Protein AF-A0AAW9TUS6-F1 (afdb_monomer_lite)

Sequence (100 aa):
MPNIPVQAAAKGLSERHTAVAEAMLTLEEQVTELEAMSRIMADLLEEVLSSNREKEGEYFRILVSRYDMENISFAWNNVTSRAVKLADRYYDACRGEIGQ

Organism: Rhizobium meliloti (NCBI:txid382)

Secondary structure (DSSP, 8-state):
---HHHHHHHTTS-HHHHHHHHHHHHHHHHHHHHHHHHHHHHHHHHHHHHTTEEEETTEEEE---HHHHHHHHHHHHHHHHHHHHHHHHHHHHHHT----

Radius of gyration: 20.46 Å; chains: 1; bounding box: 46×24×52 Å

Foldseek 3Di:
DPDVVLVVVLVPDDPVVVVVSVVVVVLVVLVVVLVVLVVVLVVLVCVQQVPAWDDDDPDTDGDGDPVSVVVSVVSVVVSVVSVVVSVVCVVCVVVVVNDD

pLDDT: mean 81.69, std 14.93, range [35.66, 96.25]

Structure (mmCIF, N/CA/C/O backbone):
data_AF-A0AAW9TUS6-F1
#
_entry.id   AF-A0AAW9TUS6-F1
#
loop_
_atom_site.group_PDB
_atom_site.id
_atom_site.type_symbol
_atom_site.label_atom_id
_atom_site.label_alt_id
_atom_site.label_comp_id
_atom_site.label_asym_id
_atom_site.label_entity_id
_atom_site.label_seq_id
_atom_site.pdbx_PDB_ins_code
_atom_site.Cartn_x
_atom_site.Cartn_y
_atom_site.Cartn_z
_atom_site.occupancy
_atom_site.B_iso_or_equiv
_atom_site.auth_seq_id
_atom_site.auth_comp_id
_atom_site.auth_asym_id
_atom_site.auth_atom_id
_atom_site.pdbx_PDB_model_num
ATOM 1 N N . MET A 1 1 ? 18.445 7.743 0.949 1.00 42.28 1 MET A N 1
ATOM 2 C CA . MET A 1 1 ? 19.573 8.137 0.074 1.00 42.28 1 MET A CA 1
ATOM 3 C C . MET A 1 1 ? 19.679 7.080 -1.013 1.00 42.28 1 MET A C 1
ATOM 5 O O . MET A 1 1 ? 19.742 5.917 -0.634 1.00 42.28 1 MET A O 1
ATOM 9 N N . PRO A 1 2 ? 19.633 7.432 -2.309 1.00 45.72 2 PRO A N 1
ATOM 10 C CA . PRO A 1 2 ? 19.765 6.446 -3.379 1.00 45.72 2 PRO A CA 1
ATOM 11 C C . PRO A 1 2 ? 21.140 5.772 -3.303 1.00 45.72 2 PRO A C 1
ATOM 13 O O . PRO A 1 2 ? 22.143 6.417 -2.988 1.00 45.72 2 PRO A O 1
ATOM 16 N N . ASN A 1 3 ? 21.176 4.461 -3.537 1.00 50.34 3 ASN A N 1
ATOM 17 C CA . ASN A 1 3 ? 22.371 3.645 -3.365 1.00 50.34 3 ASN A CA 1
ATOM 18 C C . ASN A 1 3 ? 23.399 3.988 -4.465 1.00 50.34 3 ASN A C 1
ATOM 20 O O . ASN A 1 3 ? 23.246 3.618 -5.630 1.00 50.34 3 ASN A O 1
ATOM 24 N N . ILE A 1 4 ? 24.451 4.719 -4.086 1.00 56.12 4 ILE A N 1
ATOM 25 C CA . ILE A 1 4 ? 25.528 5.250 -4.950 1.00 56.12 4 ILE A CA 1
ATOM 26 C C . ILE A 1 4 ? 26.142 4.210 -5.924 1.00 56.12 4 ILE A C 1
ATOM 28 O O . ILE A 1 4 ? 26.451 4.583 -7.060 1.00 56.12 4 ILE A O 1
ATOM 32 N N . PRO A 1 5 ? 26.285 2.911 -5.578 1.00 56.34 5 PRO A N 1
ATOM 33 C CA . PRO A 1 5 ? 26.818 1.905 -6.500 1.00 56.34 5 PRO A CA 1
ATOM 34 C C . PRO A 1 5 ? 25.938 1.670 -7.738 1.00 56.34 5 PRO A C 1
ATOM 36 O O . PRO A 1 5 ? 26.460 1.380 -8.813 1.00 56.34 5 PRO A O 1
ATOM 39 N N 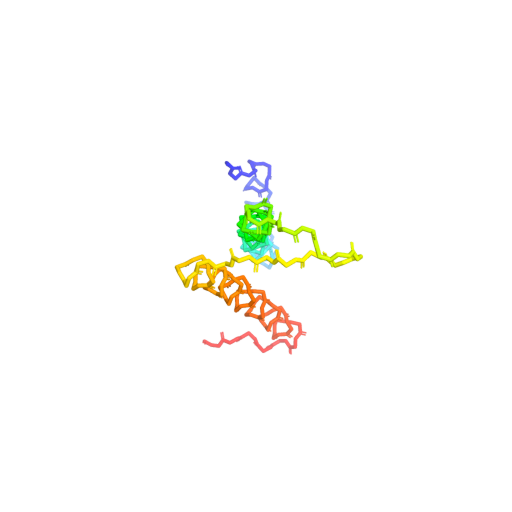. VAL A 1 6 ? 24.615 1.835 -7.618 1.00 55.19 6 VAL A N 1
ATOM 40 C CA . VAL A 1 6 ? 23.664 1.583 -8.716 1.00 55.19 6 VAL A CA 1
ATOM 41 C C . VAL A 1 6 ? 23.738 2.696 -9.764 1.00 55.19 6 VAL A C 1
ATOM 43 O O . VAL A 1 6 ? 23.736 2.433 -10.966 1.00 55.19 6 VAL A O 1
ATOM 46 N N . GLN A 1 7 ? 23.923 3.942 -9.319 1.00 53.44 7 GLN A N 1
ATOM 47 C CA . GLN A 1 7 ? 24.093 5.096 -10.207 1.00 53.44 7 GLN A CA 1
ATOM 48 C C . GLN A 1 7 ? 25.411 5.048 -10.996 1.00 53.44 7 GLN A C 1
ATOM 50 O O . GLN A 1 7 ? 25.465 5.499 -12.140 1.00 53.44 7 GLN A O 1
ATOM 55 N N . ALA A 1 8 ? 26.475 4.481 -10.415 1.00 52.53 8 ALA A N 1
ATOM 56 C CA . ALA A 1 8 ? 27.759 4.319 -11.095 1.00 52.53 8 ALA A CA 1
ATOM 57 C C . ALA A 1 8 ? 27.719 3.223 -12.178 1.00 52.53 8 ALA A C 1
ATOM 59 O O . ALA A 1 8 ? 28.337 3.384 -13.231 1.00 52.53 8 ALA A O 1
ATOM 60 N N . ALA A 1 9 ? 26.958 2.145 -11.960 1.00 54.69 9 ALA A N 1
ATOM 61 C CA . ALA A 1 9 ? 26.809 1.056 -12.926 1.00 54.69 9 ALA A CA 1
ATOM 62 C C . ALA A 1 9 ? 26.035 1.477 -14.192 1.00 54.69 9 ALA A C 1
ATOM 64 O O . ALA A 1 9 ? 26.378 1.050 -15.293 1.00 54.69 9 ALA A O 1
ATOM 65 N N . ALA A 1 10 ? 25.049 2.373 -14.068 1.00 54.97 10 ALA A N 1
ATOM 66 C CA . ALA A 1 10 ? 24.226 2.843 -15.189 1.00 54.97 10 ALA A CA 1
ATOM 67 C C . ALA A 1 10 ? 25.008 3.610 -16.282 1.00 54.97 10 ALA A C 1
ATOM 69 O O . ALA A 1 10 ? 24.589 3.623 -17.439 1.00 54.97 10 ALA A O 1
ATOM 70 N N . LYS A 1 11 ? 26.160 4.216 -15.944 1.00 54.41 11 LYS A N 1
ATOM 71 C CA . LYS A 1 11 ? 26.973 5.053 -16.855 1.00 54.41 11 LYS A CA 1
ATOM 72 C C . LYS A 1 11 ? 27.815 4.283 -17.885 1.00 54.41 11 LYS A C 1
ATOM 74 O O . LYS A 1 11 ? 28.329 4.909 -18.805 1.00 54.41 11 LYS A O 1
ATOM 79 N N . GLY A 1 12 ? 27.989 2.968 -17.730 1.00 53.91 12 GLY A N 1
ATOM 80 C CA . GLY A 1 12 ? 28.830 2.130 -18.607 1.00 53.91 12 GLY A CA 1
ATOM 81 C C . GLY A 1 12 ? 28.073 1.040 -19.372 1.00 53.91 12 GLY A C 1
ATOM 82 O O . GLY A 1 12 ? 28.691 0.153 -19.955 1.00 53.91 12 GLY A O 1
ATOM 83 N N . LEU A 1 13 ? 26.744 1.069 -19.328 1.00 55.16 13 LEU A N 1
ATOM 84 C CA . LEU A 1 13 ? 25.859 0.029 -19.838 1.00 55.16 13 LEU A CA 1
ATOM 85 C C . LEU A 1 13 ? 25.295 0.424 -21.215 1.00 55.16 13 LEU A C 1
ATOM 87 O O . LEU A 1 13 ? 25.092 1.602 -21.491 1.00 55.16 13 LEU A O 1
ATOM 91 N N . SER A 1 14 ? 25.049 -0.551 -22.104 1.00 65.19 14 SER A N 1
ATOM 92 C CA . SER A 1 14 ? 24.326 -0.282 -23.364 1.00 65.19 14 SER A CA 1
ATOM 93 C C . SER A 1 14 ? 22.966 0.356 -23.053 1.00 65.19 14 SER A C 1
ATOM 95 O O . SER A 1 14 ? 22.396 0.008 -22.022 1.00 65.19 14 SER A O 1
ATOM 97 N N . GLU A 1 15 ? 22.388 1.160 -23.948 1.00 70.88 15 GLU A N 1
ATOM 98 C CA . GLU A 1 15 ? 21.095 1.848 -23.734 1.00 70.88 15 GLU A CA 1
ATOM 99 C C . GLU A 1 15 ? 20.000 0.944 -23.131 1.00 70.88 15 GLU A C 1
ATOM 101 O O . GLU A 1 15 ? 19.306 1.331 -22.193 1.00 70.88 15 GLU A O 1
ATOM 106 N N . ARG A 1 16 ? 19.913 -0.317 -23.582 1.00 68.75 16 ARG A N 1
ATOM 107 C CA . ARG A 1 16 ? 18.991 -1.328 -23.034 1.00 68.75 16 ARG A CA 1
ATOM 108 C C . ARG A 1 16 ? 19.230 -1.632 -21.553 1.00 68.75 16 ARG A C 1
ATOM 110 O O . ARG A 1 16 ? 18.288 -1.807 -20.791 1.00 68.75 16 ARG A O 1
ATOM 117 N N . HIS A 1 17 ? 20.485 -1.749 -21.151 1.00 74.88 17 HIS A N 1
ATOM 118 C CA . HIS A 1 17 ? 20.868 -2.033 -19.775 1.00 74.88 17 HIS A CA 1
ATOM 119 C C . HIS A 1 17 ? 20.682 -0.806 -18.866 1.00 74.88 17 HIS A C 1
ATOM 121 O O . HIS A 1 17 ? 20.303 -0.980 -17.711 1.00 74.88 17 HIS A O 1
ATOM 127 N N . THR A 1 18 ? 20.872 0.413 -19.383 1.00 78.69 18 THR A N 1
ATOM 128 C CA . THR A 1 18 ? 20.531 1.655 -18.668 1.00 78.69 18 THR A CA 1
ATOM 129 C C . THR A 1 18 ? 19.022 1.759 -18.440 1.00 78.69 18 THR A C 1
ATOM 131 O O . THR A 1 18 ? 18.604 1.957 -17.304 1.00 78.69 18 THR A O 1
ATOM 134 N N . ALA A 1 19 ? 18.203 1.498 -19.464 1.00 78.25 19 ALA A N 1
ATOM 135 C CA . ALA A 1 19 ? 16.743 1.490 -19.338 1.00 78.25 19 ALA A CA 1
ATOM 136 C C . ALA A 1 19 ? 16.241 0.446 -18.322 1.00 78.25 19 ALA A C 1
ATOM 138 O O . ALA A 1 19 ? 15.341 0.716 -17.529 1.00 78.25 19 ALA A O 1
ATOM 139 N N . VAL A 1 20 ? 16.854 -0.744 -18.296 1.00 80.88 20 VAL A N 1
ATOM 140 C CA . VAL A 1 20 ? 16.548 -1.764 -17.279 1.00 80.88 20 VAL A CA 1
ATOM 141 C C . VAL A 1 20 ? 16.933 -1.280 -15.880 1.00 80.88 20 VAL A C 1
ATOM 143 O O . VAL A 1 20 ? 16.156 -1.464 -14.947 1.00 80.88 20 VAL A O 1
ATOM 146 N N . ALA A 1 21 ? 18.098 -0.650 -15.716 1.00 79.62 21 ALA A N 1
ATOM 147 C CA . ALA A 1 21 ? 18.528 -0.127 -14.422 1.00 79.62 21 ALA A CA 1
ATOM 148 C C . ALA A 1 21 ? 17.585 0.973 -13.895 1.00 79.62 21 ALA A C 1
ATOM 150 O O . ALA A 1 21 ? 17.218 0.952 -12.723 1.00 79.62 21 ALA A O 1
ATOM 151 N N . GLU A 1 22 ? 17.137 1.890 -14.755 1.00 83.69 22 GLU A N 1
ATOM 152 C CA . GLU A 1 22 ? 16.165 2.936 -14.405 1.00 83.69 22 GLU A CA 1
ATOM 153 C C . GLU A 1 22 ? 14.791 2.360 -14.036 1.00 83.69 22 GLU A C 1
ATOM 155 O O . GLU A 1 22 ? 14.173 2.787 -13.055 1.00 83.69 22 GLU A O 1
ATOM 160 N N . ALA A 1 23 ? 14.331 1.341 -14.768 1.00 84.88 23 ALA A N 1
ATOM 161 C CA . ALA A 1 23 ? 13.094 0.637 -14.446 1.00 84.88 23 ALA A CA 1
ATOM 162 C C . ALA A 1 23 ? 13.183 -0.086 -13.091 1.00 84.88 23 ALA A C 1
ATOM 164 O O . ALA A 1 23 ? 12.235 -0.040 -12.308 1.00 84.88 23 ALA A O 1
ATOM 165 N N . MET A 1 24 ? 14.326 -0.710 -12.782 1.00 86.25 24 MET A N 1
ATOM 166 C CA . MET A 1 24 ? 14.558 -1.354 -11.484 1.00 86.25 24 MET A CA 1
ATOM 167 C C . MET A 1 24 ? 14.586 -0.345 -10.333 1.00 86.25 24 MET A C 1
ATOM 169 O O . MET A 1 24 ? 13.983 -0.610 -9.299 1.00 86.25 24 MET A O 1
ATOM 173 N N . LEU A 1 25 ? 15.220 0.819 -10.513 1.00 88.12 25 LEU A N 1
ATOM 174 C CA . LEU A 1 25 ? 15.214 1.895 -9.513 1.00 88.12 25 LEU A CA 1
ATOM 175 C C . LEU A 1 25 ? 13.798 2.429 -9.257 1.00 88.12 25 LEU A C 1
ATOM 177 O O . LEU A 1 25 ? 13.406 2.637 -8.113 1.00 88.12 25 LEU A O 1
ATOM 181 N N . THR A 1 26 ? 13.012 2.602 -10.321 1.00 89.75 26 THR A N 1
ATOM 182 C CA . THR A 1 26 ? 11.610 3.030 -10.211 1.00 89.75 26 THR A CA 1
ATOM 183 C C . THR A 1 26 ? 10.770 1.996 -9.459 1.00 89.75 26 THR A C 1
ATOM 185 O O . THR A 1 26 ? 9.946 2.347 -8.614 1.00 89.75 26 THR A O 1
ATOM 188 N N . LEU A 1 27 ? 10.981 0.710 -9.749 1.00 90.44 27 LEU A N 1
ATOM 189 C CA . LEU A 1 27 ? 10.303 -0.381 -9.056 1.00 90.44 27 LEU A CA 1
ATOM 190 C C . LEU A 1 27 ? 10.704 -0.442 -7.574 1.00 90.44 27 LEU A C 1
ATOM 192 O O . LEU A 1 27 ? 9.837 -0.616 -6.722 1.00 90.44 27 LEU A O 1
ATOM 196 N N . GLU A 1 28 ? 11.989 -0.267 -7.260 1.00 91.06 28 GLU A N 1
ATOM 197 C CA . GLU A 1 28 ? 12.497 -0.212 -5.884 1.00 91.06 28 GLU A CA 1
ATOM 198 C C . GLU A 1 28 ? 11.823 0.908 -5.083 1.00 91.06 28 GLU A C 1
ATOM 200 O O . GLU A 1 28 ? 11.360 0.672 -3.966 1.00 91.06 28 GLU A O 1
ATOM 205 N N . GLU A 1 29 ? 11.706 2.106 -5.661 1.00 91.62 29 GLU A N 1
ATOM 206 C CA . GLU A 1 29 ? 11.021 3.237 -5.030 1.00 91.62 29 GLU A CA 1
ATOM 207 C C . GLU A 1 29 ? 9.545 2.918 -4.748 1.00 91.62 29 GLU A C 1
ATOM 209 O O . GLU A 1 29 ? 9.078 3.096 -3.622 1.00 91.62 29 GLU A O 1
ATOM 214 N N . GLN A 1 30 ? 8.829 2.367 -5.733 1.00 92.50 30 GLN A N 1
ATOM 215 C CA . GLN A 1 30 ? 7.414 2.005 -5.596 1.00 92.50 30 GLN A CA 1
ATOM 216 C C . GLN A 1 30 ? 7.182 0.911 -4.546 1.00 92.50 30 GLN A C 1
ATOM 218 O O . GLN A 1 30 ? 6.228 0.993 -3.769 1.00 92.50 30 GLN A O 1
ATOM 223 N N . VAL A 1 31 ? 8.048 -0.104 -4.501 1.00 92.19 31 VAL A N 1
ATOM 224 C CA . VAL A 1 31 ? 7.976 -1.175 -3.497 1.00 92.19 31 VAL A CA 1
ATOM 225 C C . VAL A 1 31 ? 8.273 -0.625 -2.105 1.00 92.19 31 VAL A C 1
ATOM 227 O O . VAL A 1 31 ? 7.534 -0.924 -1.169 1.00 92.19 31 VAL A O 1
ATOM 230 N N . THR A 1 32 ? 9.303 0.211 -1.969 1.00 93.56 32 THR A N 1
ATOM 231 C CA . THR A 1 32 ? 9.678 0.824 -0.686 1.00 93.56 32 THR A CA 1
ATOM 232 C C . THR A 1 32 ? 8.563 1.726 -0.154 1.00 93.56 32 THR A C 1
ATOM 234 O O . THR A 1 32 ? 8.237 1.681 1.033 1.00 93.56 32 THR A O 1
ATOM 237 N N . GLU A 1 33 ? 7.936 2.526 -1.022 1.00 93.38 33 GLU A N 1
ATOM 238 C CA . GLU A 1 33 ? 6.793 3.360 -0.646 1.00 93.38 33 GLU A CA 1
ATOM 239 C C . GLU A 1 33 ? 5.609 2.497 -0.186 1.00 93.38 33 GLU A C 1
ATOM 241 O O . GLU A 1 33 ? 5.040 2.742 0.880 1.00 93.38 33 GLU A O 1
ATOM 246 N N . LEU A 1 34 ? 5.257 1.458 -0.950 1.00 95.50 34 LEU A N 1
ATOM 247 C CA . LEU A 1 34 ? 4.151 0.564 -0.609 1.00 95.50 34 LEU A CA 1
ATOM 248 C C . LEU A 1 34 ? 4.399 -0.188 0.706 1.00 95.50 34 LEU A C 1
ATOM 250 O O . LEU A 1 34 ? 3.473 -0.355 1.503 1.00 95.50 34 LEU A O 1
ATOM 254 N N . GLU A 1 35 ? 5.637 -0.609 0.960 1.00 94.62 35 GLU A N 1
ATOM 255 C CA . GLU A 1 35 ? 6.038 -1.221 2.225 1.00 94.62 35 GLU A CA 1
ATOM 256 C C . GLU A 1 35 ? 5.839 -0.248 3.392 1.00 94.62 35 GLU A C 1
ATOM 258 O O . GLU A 1 35 ? 5.194 -0.597 4.384 1.00 94.62 35 GLU A O 1
ATOM 263 N N . ALA A 1 36 ? 6.345 0.983 3.269 1.00 94.00 36 ALA A N 1
ATOM 264 C CA . ALA A 1 36 ? 6.214 2.001 4.307 1.00 94.00 36 ALA A CA 1
ATOM 265 C C . ALA A 1 36 ? 4.741 2.290 4.630 1.00 94.00 36 ALA A C 1
ATOM 267 O O . ALA A 1 36 ? 4.354 2.340 5.798 1.00 94.00 36 ALA A O 1
ATOM 268 N N . MET A 1 37 ? 3.897 2.410 3.606 1.00 94.81 37 MET A N 1
ATOM 269 C CA . MET A 1 37 ? 2.462 2.597 3.803 1.00 94.81 37 MET A CA 1
ATOM 270 C C . MET A 1 37 ? 1.784 1.395 4.454 1.00 94.81 37 MET A C 1
ATOM 272 O O . MET A 1 37 ? 0.916 1.576 5.303 1.00 94.81 37 MET A O 1
ATOM 276 N N . SER A 1 38 ? 2.163 0.179 4.060 1.00 95.12 38 SER A N 1
ATOM 277 C CA . SER A 1 38 ? 1.602 -1.047 4.633 1.00 95.12 38 SER A CA 1
ATOM 278 C C . SER A 1 38 ? 1.931 -1.150 6.122 1.00 95.12 38 SER A C 1
ATOM 280 O O . SER A 1 38 ? 1.071 -1.536 6.909 1.00 95.12 38 SER A O 1
ATOM 282 N N . ARG A 1 39 ? 3.139 -0.733 6.526 1.00 95.75 39 ARG A N 1
ATOM 283 C CA . ARG A 1 39 ? 3.528 -0.631 7.940 1.00 95.75 39 ARG A CA 1
ATOM 284 C C . ARG A 1 39 ? 2.686 0.401 8.687 1.00 95.75 39 ARG A C 1
ATOM 286 O O . ARG A 1 39 ? 2.085 0.051 9.691 1.00 95.75 39 ARG A O 1
ATOM 293 N N . ILE A 1 40 ? 2.549 1.618 8.152 1.00 93.38 40 ILE A N 1
ATOM 294 C CA . ILE A 1 40 ? 1.704 2.664 8.760 1.00 93.38 40 ILE A CA 1
ATOM 295 C C . ILE A 1 40 ? 0.257 2.179 8.918 1.00 93.38 40 ILE A C 1
ATOM 297 O O . ILE A 1 40 ? -0.375 2.407 9.944 1.00 93.38 40 ILE A O 1
ATOM 301 N N . MET A 1 41 ? -0.281 1.497 7.908 1.00 94.81 41 MET A N 1
ATOM 302 C CA . MET A 1 41 ? -1.637 0.960 7.948 1.00 94.81 41 MET A CA 1
ATOM 303 C C . MET A 1 41 ? -1.790 -0.147 9.003 1.00 94.81 41 MET A C 1
ATOM 305 O O . MET A 1 41 ? -2.820 -0.208 9.673 1.00 94.81 41 MET A O 1
ATOM 309 N N . ALA A 1 42 ? -0.775 -1.000 9.170 1.00 93.88 42 ALA A N 1
ATOM 310 C CA . ALA A 1 42 ? -0.739 -2.005 10.227 1.00 93.88 42 ALA A CA 1
ATOM 311 C C . ALA A 1 42 ? -0.655 -1.363 11.620 1.00 93.88 42 ALA A C 1
ATOM 313 O O . ALA A 1 42 ? -1.391 -1.778 12.510 1.00 93.88 42 ALA A O 1
ATOM 314 N N . ASP A 1 43 ? 0.164 -0.323 11.786 1.00 92.56 43 ASP A N 1
ATOM 315 C CA . ASP A 1 43 ? 0.292 0.416 13.046 1.00 92.56 43 ASP A CA 1
ATOM 316 C C . ASP A 1 43 ? -1.033 1.094 13.428 1.00 92.56 43 ASP A C 1
ATOM 318 O O . ASP A 1 43 ? -1.487 0.961 14.563 1.00 92.56 43 ASP A O 1
ATOM 322 N N . LEU A 1 44 ? -1.707 1.742 12.468 1.00 91.31 44 LEU A N 1
ATOM 323 C CA . LEU A 1 44 ? -3.036 2.336 12.671 1.00 91.31 44 LEU A CA 1
ATOM 324 C C . LEU A 1 44 ? -4.078 1.285 13.065 1.00 91.31 44 LEU A C 1
ATOM 326 O O . LEU A 1 44 ? -4.910 1.524 13.939 1.00 91.31 44 LEU A O 1
ATOM 330 N N . LEU A 1 45 ? -4.049 0.116 12.421 1.00 91.44 45 LEU A N 1
ATOM 331 C CA . LEU A 1 45 ? -4.954 -0.974 12.761 1.00 91.44 45 LEU A CA 1
ATOM 332 C C . LEU A 1 45 ? -4.679 -1.501 14.174 1.00 91.44 45 LEU A C 1
ATOM 334 O O . LEU A 1 45 ? -5.619 -1.693 14.939 1.00 91.44 45 LEU A O 1
ATOM 338 N N . GLU A 1 46 ? -3.415 -1.711 14.538 1.00 91.12 46 GLU A N 1
ATOM 339 C CA . GLU A 1 46 ? -3.040 -2.182 15.871 1.00 91.12 46 GLU A CA 1
ATOM 340 C C . GLU A 1 46 ? -3.439 -1.173 16.954 1.00 91.12 46 GLU A C 1
ATOM 342 O O . GLU A 1 46 ? -3.997 -1.571 17.978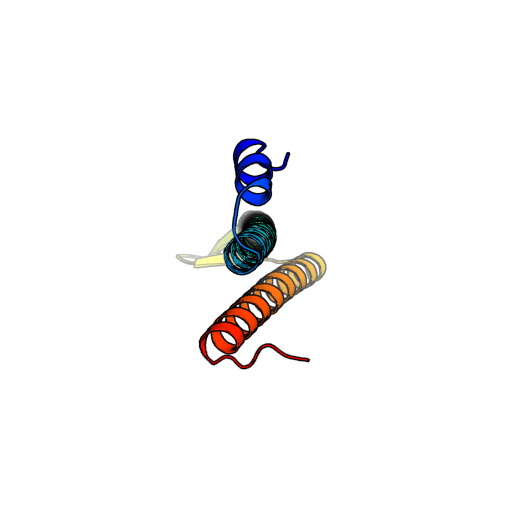 1.00 91.12 46 GLU A O 1
ATOM 347 N N . GLU A 1 47 ? -3.228 0.124 16.712 1.00 88.50 47 GLU A N 1
ATOM 348 C CA . GLU A 1 47 ? -3.633 1.203 17.614 1.00 88.50 47 GLU A CA 1
ATOM 349 C C . GLU A 1 47 ? -5.143 1.171 17.870 1.00 88.50 47 GLU A C 1
ATOM 351 O O . GLU A 1 47 ? -5.572 1.115 19.027 1.00 88.50 47 GLU A O 1
ATOM 356 N N . VAL A 1 48 ? -5.948 1.125 16.806 1.00 88.00 48 VAL A N 1
ATOM 357 C CA . VAL A 1 48 ? -7.416 1.107 16.900 1.00 88.00 48 VAL A CA 1
ATOM 358 C C . VAL A 1 48 ? -7.936 -0.171 17.530 1.00 88.00 48 VAL A C 1
ATOM 360 O O . VAL A 1 48 ? -8.890 -0.136 18.301 1.00 88.00 48 VAL A O 1
ATOM 363 N N . LEU A 1 49 ? -7.329 -1.315 17.220 1.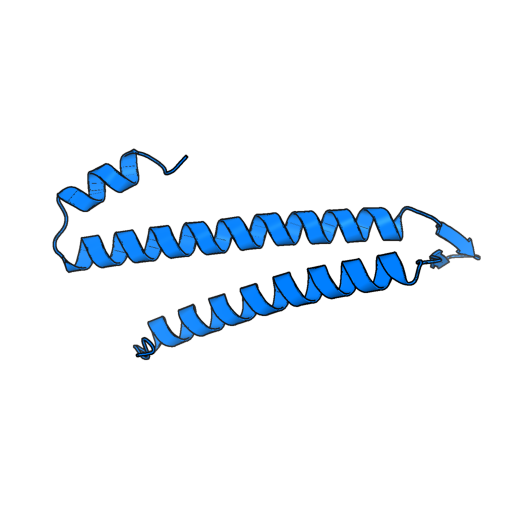00 86.06 49 LEU A N 1
ATOM 364 C CA . LEU A 1 49 ? -7.752 -2.558 17.839 1.00 86.06 49 LEU A CA 1
ATOM 365 C C . LEU A 1 49 ? -7.393 -2.555 19.321 1.00 86.06 49 LEU A C 1
ATOM 367 O O . LEU A 1 49 ? -8.176 -3.055 20.117 1.00 86.06 49 LEU A O 1
ATOM 371 N N . SER A 1 50 ? -6.223 -2.049 19.712 1.00 84.25 50 SER A N 1
ATOM 372 C CA . SER A 1 50 ? -5.724 -2.078 21.096 1.00 84.25 50 SER A CA 1
ATOM 373 C C . SER A 1 50 ? -6.366 -1.048 22.025 1.00 84.25 50 SER A C 1
ATOM 375 O O . SER A 1 50 ? -6.421 -1.272 23.237 1.00 84.25 50 SER A O 1
ATOM 377 N N . SER A 1 51 ? -6.900 0.042 21.484 1.00 72.31 51 SER A N 1
ATOM 378 C CA . SER A 1 51 ? -7.644 1.043 22.243 1.00 72.31 51 SER A CA 1
ATOM 379 C C . SER A 1 51 ? -9.127 0.647 22.331 1.00 72.31 51 SER A C 1
ATOM 381 O O . SER A 1 51 ? -9.805 0.473 21.331 1.00 72.31 51 SER A O 1
ATOM 383 N N . ASN A 1 52 ? -9.653 0.478 23.549 1.00 68.00 52 ASN A N 1
ATOM 384 C CA . ASN A 1 52 ? -11.056 0.109 23.838 1.00 68.00 52 ASN A CA 1
ATOM 385 C C . ASN A 1 52 ? -11.461 -1.352 23.562 1.00 68.00 52 ASN A C 1
ATOM 387 O O . ASN A 1 52 ? -12.524 -1.616 22.992 1.00 68.00 52 ASN A O 1
ATOM 391 N N . ARG A 1 53 ? -10.653 -2.314 24.029 1.00 77.38 53 ARG A N 1
ATOM 392 C CA . ARG A 1 53 ? -11.072 -3.722 24.125 1.00 77.38 53 ARG A CA 1
ATOM 393 C C . ARG A 1 53 ? -11.804 -3.973 25.443 1.00 77.38 53 ARG A C 1
ATOM 395 O O . ARG A 1 53 ? -11.182 -3.955 26.504 1.00 77.38 53 ARG A O 1
ATOM 402 N N . GLU A 1 54 ? -13.089 -4.295 25.375 1.00 78.12 54 GLU A N 1
ATOM 403 C CA . GLU A 1 54 ? -13.801 -4.925 26.490 1.00 78.12 54 GLU A CA 1
ATOM 404 C C . GLU A 1 54 ? -13.912 -6.428 26.233 1.00 78.12 54 GLU A C 1
ATOM 406 O O . GLU A 1 54 ? -14.278 -6.871 25.140 1.00 78.12 54 GLU A O 1
ATOM 411 N N . LYS A 1 55 ? -13.549 -7.235 27.234 1.00 79.25 55 LYS A N 1
ATOM 412 C CA . LYS A 1 55 ? -13.672 -8.691 27.147 1.00 79.25 55 LYS A CA 1
ATOM 413 C C . LYS A 1 55 ? -15.099 -9.096 27.507 1.00 79.25 55 LYS A C 1
ATOM 415 O O . LYS A 1 55 ? -15.522 -8.915 28.646 1.00 79.25 55 LYS A O 1
ATOM 420 N N . GLU A 1 56 ? -15.804 -9.697 26.557 1.00 79.25 56 GLU A N 1
ATOM 421 C CA . GLU A 1 56 ? -17.161 -10.216 26.718 1.00 79.25 56 GLU A CA 1
ATO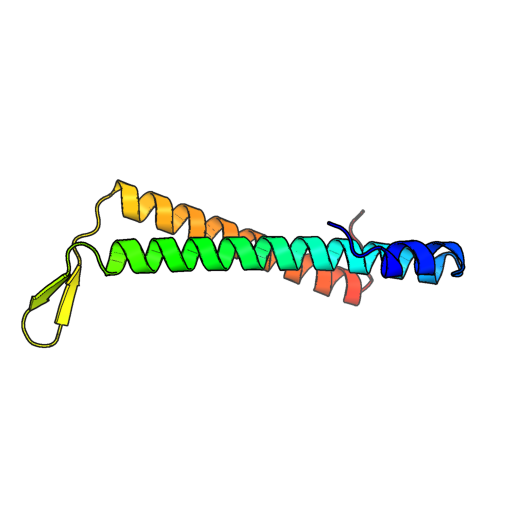M 422 C C . GLU A 1 56 ? -17.123 -11.740 26.507 1.00 79.25 56 GLU A C 1
ATOM 424 O O . GLU A 1 56 ? -17.182 -12.253 25.388 1.00 79.25 56 GLU A O 1
ATOM 429 N N . GLY A 1 57 ? -16.924 -12.487 27.600 1.00 82.25 57 GLY A N 1
ATOM 430 C CA . GLY A 1 57 ? -16.709 -13.937 27.544 1.00 82.25 57 GLY A CA 1
ATOM 431 C C . GLY A 1 57 ? -15.378 -14.305 26.875 1.00 82.25 57 GLY A C 1
ATOM 432 O O . GLY A 1 57 ? -14.311 -13.919 27.359 1.00 82.25 57 GLY A O 1
ATOM 433 N N . GLU A 1 58 ? -15.434 -15.070 25.782 1.00 84.25 58 GLU A N 1
ATOM 434 C CA . GLU A 1 58 ? -14.264 -15.434 24.961 1.00 84.25 58 GLU A CA 1
ATOM 435 C C . GLU A 1 58 ? -13.975 -14.437 23.827 1.00 84.25 58 GLU A C 1
ATOM 437 O O . GLU A 1 58 ? -12.978 -14.577 23.120 1.00 84.25 58 GLU A O 1
ATOM 442 N N . TYR A 1 59 ? -14.812 -13.410 23.667 1.00 79.44 59 TYR A N 1
ATOM 443 C CA . TYR A 1 59 ? -14.698 -12.434 22.590 1.00 79.44 59 TYR A CA 1
ATOM 444 C C . TYR A 1 59 ? -14.195 -11.084 23.105 1.00 79.44 59 TYR A C 1
ATOM 446 O O . TYR A 1 59 ? -14.389 -10.718 24.267 1.00 79.44 59 TYR A O 1
ATOM 454 N N . PHE A 1 60 ? -13.562 -10.324 22.213 1.00 80.50 60 PHE A N 1
ATOM 455 C CA . PHE A 1 60 ? -13.291 -8.908 22.430 1.00 80.50 60 PHE A CA 1
ATOM 456 C C . PHE A 1 60 ? -14.312 -8.087 21.658 1.00 80.50 60 PHE A C 1
ATOM 458 O O . PHE A 1 60 ? -14.441 -8.229 20.441 1.00 80.50 60 PHE A O 1
ATOM 465 N N . ARG A 1 61 ? -15.009 -7.202 22.365 1.00 81.56 61 ARG A N 1
ATOM 466 C CA . ARG A 1 61 ? -15.791 -6.142 21.748 1.00 81.56 61 ARG A CA 1
ATOM 467 C C . ARG A 1 61 ? -14.903 -4.910 21.654 1.00 81.56 61 ARG A C 1
ATOM 469 O O . ARG A 1 61 ? -14.364 -4.457 22.662 1.00 81.56 61 ARG A O 1
ATOM 476 N N . ILE A 1 62 ? -14.730 -4.404 20.438 1.00 83.81 62 ILE A N 1
ATOM 477 C CA . ILE A 1 62 ? -13.893 -3.236 20.158 1.00 83.81 62 ILE A CA 1
ATOM 478 C C . ILE A 1 62 ? -14.814 -2.097 19.746 1.00 83.81 62 ILE A C 1
ATOM 480 O O . ILE A 1 62 ? -15.560 -2.215 18.771 1.00 83.81 62 ILE A O 1
ATOM 484 N N . LEU A 1 63 ? -14.789 -1.010 20.514 1.00 85.31 63 LEU A N 1
ATOM 485 C CA . LEU A 1 63 ? -15.510 0.206 20.166 1.00 85.31 63 LEU A CA 1
ATOM 486 C C . LEU A 1 63 ? -14.581 1.118 19.363 1.00 85.31 63 LEU A C 1
ATOM 488 O O . LEU A 1 63 ? -13.676 1.736 19.918 1.00 85.31 63 LEU A O 1
ATOM 492 N N . VAL A 1 64 ? -14.830 1.211 18.060 1.00 87.81 64 VAL A N 1
ATOM 493 C CA . VAL A 1 64 ? -14.052 2.062 17.153 1.00 87.81 64 VAL A CA 1
ATOM 494 C C . VAL A 1 64 ? -14.822 3.347 16.881 1.00 87.81 64 VAL A C 1
ATOM 496 O O 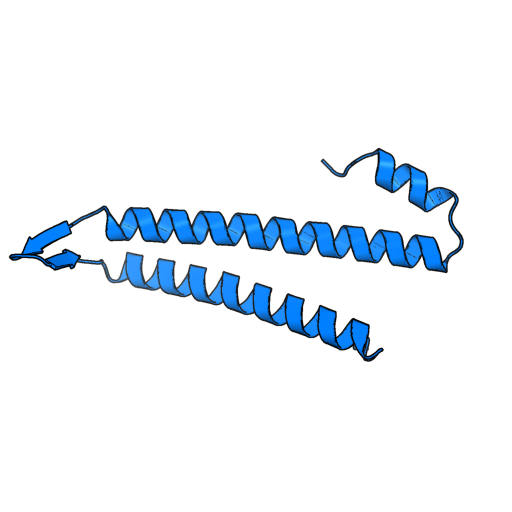. VAL A 1 64 ? -16.016 3.309 16.567 1.00 87.81 64 VAL A O 1
ATOM 499 N N . SER A 1 65 ? -14.158 4.499 17.000 1.00 89.75 65 SER A N 1
ATOM 500 C CA . SER A 1 65 ? -14.785 5.768 16.646 1.00 89.75 65 SER A CA 1
ATOM 501 C C . SER A 1 65 ? -15.013 5.851 15.133 1.00 89.75 65 SER A C 1
ATOM 503 O O . SER A 1 65 ? -14.307 5.235 14.333 1.00 89.75 65 SER A O 1
ATOM 505 N N . ARG A 1 66 ? -15.998 6.647 14.706 1.00 92.31 66 ARG A N 1
ATOM 506 C CA . ARG A 1 66 ? -16.228 6.877 13.272 1.00 92.31 66 ARG A CA 1
ATOM 507 C C . ARG A 1 66 ? -14.977 7.425 12.575 1.00 92.31 66 ARG A C 1
ATOM 509 O O . ARG A 1 66 ? -14.676 7.001 11.466 1.00 92.31 66 ARG A O 1
ATOM 516 N N . TYR A 1 67 ? -14.268 8.337 13.236 1.00 91.44 67 TYR A N 1
ATOM 517 C CA . TYR A 1 67 ? -13.045 8.948 12.722 1.00 91.44 67 TYR A CA 1
ATOM 518 C C . TYR A 1 67 ? -11.945 7.902 12.489 1.00 91.44 67 TYR A C 1
ATOM 520 O O . TYR A 1 67 ? -11.346 7.861 11.416 1.00 91.44 67 TYR A O 1
ATOM 528 N N . ASP A 1 68 ? -11.745 6.998 13.447 1.00 90.88 68 ASP A N 1
ATOM 529 C CA . ASP A 1 68 ? -10.738 5.938 13.342 1.00 90.88 68 ASP A CA 1
ATOM 530 C C . ASP A 1 68 ? -11.084 4.927 12.242 1.00 90.88 68 ASP A C 1
ATOM 532 O O . ASP A 1 68 ? -10.215 4.532 11.463 1.00 90.88 68 ASP A O 1
ATOM 536 N N . MET A 1 69 ? -12.367 4.562 12.108 1.00 91.75 69 MET A N 1
ATOM 537 C CA . MET A 1 69 ? -12.820 3.720 10.995 1.00 91.75 69 MET A CA 1
ATOM 538 C C . MET A 1 69 ? -12.587 4.381 9.632 1.00 91.75 69 MET A C 1
ATOM 540 O O . MET A 1 69 ? -12.150 3.711 8.695 1.00 91.75 69 MET A O 1
ATOM 544 N N . GLU A 1 70 ? -12.892 5.674 9.498 1.00 94.00 70 GLU A N 1
ATOM 545 C CA . GLU A 1 70 ? -12.679 6.421 8.253 1.00 94.00 70 GLU A CA 1
ATOM 546 C C . GLU A 1 70 ? -11.184 6.478 7.897 1.00 94.00 70 GLU A C 1
ATOM 548 O O . GLU A 1 70 ? -10.824 6.224 6.745 1.00 94.00 70 GLU A O 1
ATOM 553 N N . ASN A 1 71 ? -10.308 6.700 8.881 1.00 92.00 71 ASN A N 1
ATOM 554 C CA . ASN A 1 71 ? -8.858 6.722 8.683 1.00 92.00 71 ASN A CA 1
ATOM 555 C C . ASN A 1 71 ? -8.284 5.361 8.276 1.00 92.00 71 ASN A C 1
ATOM 557 O O . ASN A 1 71 ? -7.518 5.290 7.313 1.00 92.00 71 ASN A O 1
ATOM 561 N N . ILE A 1 72 ? -8.670 4.274 8.955 1.00 92.94 72 ILE A N 1
ATOM 562 C CA . ILE A 1 72 ? -8.223 2.921 8.583 1.00 92.94 72 ILE A CA 1
ATOM 563 C C . ILE A 1 72 ? -8.725 2.560 7.190 1.00 92.94 72 ILE A C 1
ATOM 565 O O . ILE A 1 72 ? -7.958 2.051 6.375 1.00 92.94 72 ILE A O 1
ATOM 569 N N . SER A 1 73 ? -9.994 2.847 6.894 1.00 94.06 73 SER A N 1
ATOM 570 C CA . SER A 1 73 ? -10.568 2.593 5.574 1.00 94.06 73 SER A CA 1
ATOM 571 C C . SER A 1 73 ? -9.816 3.361 4.486 1.00 94.06 73 SER A C 1
ATOM 573 O O . SER A 1 73 ? -9.473 2.798 3.445 1.00 94.06 73 SER A O 1
ATOM 575 N N . PHE A 1 74 ? -9.487 4.631 4.730 1.00 93.44 74 PHE A N 1
ATOM 576 C CA . PHE A 1 74 ? -8.679 5.423 3.809 1.00 93.44 74 PHE A CA 1
ATOM 577 C C . PHE A 1 74 ? -7.284 4.817 3.601 1.00 93.44 74 PHE A C 1
ATOM 579 O O . PHE A 1 74 ? -6.876 4.618 2.454 1.00 93.44 74 PHE A O 1
ATOM 586 N N . ALA A 1 75 ? -6.573 4.486 4.682 1.00 93.88 75 ALA A N 1
ATOM 587 C CA . ALA A 1 75 ? -5.237 3.898 4.615 1.00 93.88 75 ALA A CA 1
ATOM 588 C C . ALA A 1 75 ? -5.246 2.560 3.854 1.00 93.88 75 ALA A C 1
ATOM 590 O O . ALA A 1 75 ? -4.453 2.373 2.928 1.00 93.88 75 ALA A O 1
ATOM 591 N N . TRP A 1 76 ? -6.200 1.678 4.172 1.00 94.69 76 TRP A N 1
ATOM 592 C CA . TRP A 1 76 ? -6.412 0.398 3.491 1.00 94.69 76 TRP A CA 1
ATOM 593 C C . TRP A 1 76 ? -6.642 0.575 1.991 1.00 94.69 76 TRP A C 1
ATOM 595 O O . TRP A 1 76 ? -5.975 -0.060 1.170 1.00 94.69 76 TRP A O 1
ATOM 605 N N . ASN A 1 77 ? -7.563 1.466 1.614 1.00 95.81 77 ASN A N 1
ATOM 606 C CA . ASN A 1 77 ? -7.885 1.714 0.212 1.00 95.81 77 ASN A CA 1
ATOM 607 C C . ASN A 1 77 ? -6.687 2.291 -0.552 1.00 95.81 77 ASN A C 1
ATOM 609 O O . ASN A 1 77 ? -6.475 1.946 -1.716 1.00 95.81 77 ASN A O 1
ATOM 613 N N . ASN A 1 78 ? -5.880 3.137 0.092 1.00 94.00 78 ASN A N 1
ATOM 614 C CA . ASN A 1 78 ? -4.703 3.732 -0.530 1.00 94.00 78 ASN A CA 1
ATOM 615 C C . ASN A 1 78 ? -3.610 2.685 -0.804 1.00 94.00 78 ASN A C 1
ATOM 617 O O . ASN A 1 78 ? -3.146 2.574 -1.942 1.00 94.00 78 ASN A O 1
ATOM 621 N N . VAL A 1 79 ? -3.268 1.868 0.202 1.00 95.50 79 VAL A N 1
ATOM 622 C CA . VAL A 1 79 ? -2.318 0.747 0.068 1.00 95.50 79 VAL A CA 1
ATOM 623 C C . VAL A 1 79 ? -2.790 -0.221 -1.014 1.00 95.50 79 VAL A C 1
ATOM 625 O O . VAL A 1 79 ? -2.044 -0.523 -1.945 1.00 95.50 79 VAL A O 1
ATOM 628 N N . THR A 1 80 ? -4.055 -0.641 -0.949 1.00 96.25 80 THR A N 1
ATOM 629 C CA . THR A 1 80 ? -4.637 -1.591 -1.905 1.00 96.25 80 THR A CA 1
ATOM 630 C C . THR A 1 80 ? -4.601 -1.042 -3.329 1.00 96.25 80 THR A C 1
ATOM 632 O O . THR A 1 80 ? -4.150 -1.726 -4.243 1.00 96.25 80 THR A O 1
ATOM 635 N N . SER A 1 81 ? -5.019 0.212 -3.538 1.00 94.25 81 SER A N 1
ATOM 636 C CA . SER A 1 81 ? -5.014 0.827 -4.870 1.00 94.25 81 SER A CA 1
ATOM 637 C C . SER A 1 81 ? -3.606 0.914 -5.463 1.00 94.25 81 SER A C 1
ATOM 639 O O . SER A 1 81 ? -3.428 0.662 -6.656 1.00 94.25 81 SER A O 1
ATOM 641 N N . ARG A 1 82 ? -2.598 1.252 -4.650 1.00 93.88 82 ARG A N 1
ATOM 642 C CA . ARG A 1 82 ? -1.200 1.327 -5.099 1.00 93.88 82 ARG A CA 1
ATOM 643 C C . ARG A 1 82 ? -0.622 -0.055 -5.400 1.00 93.88 82 ARG A C 1
ATOM 645 O O . ARG A 1 82 ? 0.014 -0.207 -6.439 1.00 93.88 82 ARG A O 1
ATOM 652 N N . ALA A 1 83 ? -0.908 -1.055 -4.566 1.00 95.25 83 ALA A N 1
ATOM 653 C CA . ALA A 1 83 ? -0.505 -2.440 -4.803 1.00 95.25 83 ALA A CA 1
ATOM 654 C C . ALA A 1 83 ? -1.089 -2.996 -6.111 1.00 95.25 83 ALA A C 1
ATOM 656 O O . ALA A 1 83 ? -0.355 -3.558 -6.920 1.00 95.25 83 ALA A O 1
ATOM 657 N N . VAL A 1 84 ? -2.389 -2.780 -6.350 1.00 95.44 84 VAL A N 1
ATOM 658 C CA . VAL A 1 84 ? -3.065 -3.210 -7.585 1.00 95.44 84 VAL A CA 1
ATOM 659 C C . VAL A 1 84 ? -2.444 -2.537 -8.807 1.00 95.44 84 VAL A C 1
ATOM 661 O O . VAL A 1 84 ? -2.034 -3.225 -9.732 1.00 95.44 84 VAL A O 1
ATOM 664 N N . LYS A 1 85 ? -2.265 -1.209 -8.785 1.00 93.00 85 LYS A N 1
ATOM 665 C CA . LYS A 1 85 ? -1.637 -0.480 -9.902 1.00 93.00 85 LYS A CA 1
ATOM 666 C C . LYS A 1 85 ? -0.214 -0.950 -10.194 1.00 93.00 85 LYS A C 1
ATOM 668 O O . LYS A 1 85 ? 0.193 -0.965 -11.353 1.00 93.00 85 LYS A O 1
ATOM 673 N N . LEU A 1 86 ? 0.557 -1.285 -9.158 1.00 93.44 86 LEU A N 1
ATOM 674 C CA . LEU A 1 86 ? 1.907 -1.813 -9.325 1.00 93.44 86 LEU A CA 1
ATOM 675 C C . LEU A 1 86 ? 1.881 -3.197 -9.984 1.00 93.44 86 LEU A C 1
ATOM 677 O O . LEU A 1 86 ? 2.645 -3.443 -10.915 1.00 93.44 86 LEU A O 1
ATOM 681 N N . ALA A 1 87 ? 0.978 -4.073 -9.537 1.00 91.50 87 ALA A N 1
ATOM 682 C CA . ALA A 1 87 ? 0.785 -5.390 -10.129 1.00 91.50 87 ALA A CA 1
ATOM 683 C C . ALA A 1 87 ? 0.339 -5.294 -11.596 1.00 91.50 87 ALA A C 1
ATOM 685 O O . ALA A 1 87 ? 0.921 -5.964 -12.446 1.00 91.50 87 ALA A O 1
ATOM 686 N N . ASP A 1 88 ? -0.625 -4.425 -11.907 1.00 90.50 88 ASP A N 1
ATOM 687 C CA . ASP A 1 88 ? -1.107 -4.204 -13.274 1.00 90.50 88 ASP A CA 1
ATOM 688 C C . ASP A 1 88 ? 0.039 -3.762 -14.190 1.00 90.50 88 ASP A C 1
ATOM 690 O O . ASP A 1 88 ? 0.321 -4.431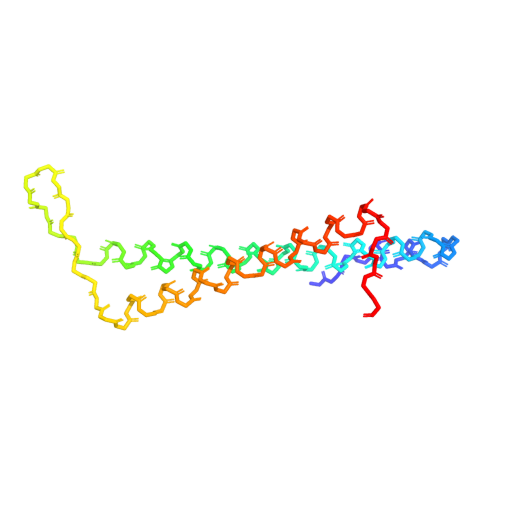 -15.182 1.00 90.50 88 ASP A O 1
ATOM 694 N N . ARG A 1 89 ? 0.796 -2.725 -13.795 1.00 88.00 89 ARG A N 1
ATOM 695 C CA . ARG A 1 89 ? 1.968 -2.242 -14.550 1.00 88.00 89 ARG A CA 1
ATOM 696 C C . ARG A 1 89 ? 3.025 -3.321 -14.758 1.00 88.00 89 ARG A C 1
ATOM 698 O O . ARG A 1 89 ? 3.638 -3.380 -15.822 1.00 88.00 89 ARG A O 1
ATOM 705 N N . TYR A 1 90 ? 3.264 -4.154 -13.747 1.00 87.00 90 TYR A N 1
ATOM 706 C CA . TYR A 1 90 ? 4.200 -5.268 -13.855 1.00 87.00 90 TYR A CA 1
ATOM 707 C C . TYR A 1 90 ? 3.732 -6.279 -14.907 1.00 87.00 90 TYR A C 1
ATOM 709 O O . TYR A 1 90 ? 4.500 -6.653 -15.794 1.00 87.00 90 TYR A O 1
ATOM 717 N N . TYR A 1 91 ? 2.467 -6.694 -14.847 1.00 87.44 91 TYR A N 1
ATOM 718 C CA . TYR A 1 91 ? 1.921 -7.656 -15.797 1.00 87.44 91 TYR A CA 1
ATOM 719 C C . TYR A 1 91 ? 1.815 -7.092 -17.219 1.00 87.44 91 TYR A C 1
ATOM 721 O O . TYR A 1 91 ? 2.111 -7.816 -18.170 1.00 87.44 91 TYR A O 1
ATOM 729 N N . ASP A 1 92 ? 1.458 -5.817 -17.368 1.00 85.25 92 ASP A N 1
ATOM 730 C CA . ASP A 1 92 ? 1.475 -5.083 -18.637 1.00 85.25 92 ASP A CA 1
ATOM 731 C C . ASP A 1 92 ? 2.885 -5.080 -19.246 1.00 85.25 92 ASP A C 1
ATOM 733 O O . ASP A 1 92 ? 3.080 -5.464 -20.403 1.00 85.25 92 ASP A O 1
ATOM 737 N N . ALA A 1 93 ? 3.905 -4.766 -18.440 1.00 81.69 93 ALA A N 1
ATOM 738 C CA . ALA A 1 93 ? 5.300 -4.817 -18.870 1.00 81.69 93 ALA A CA 1
ATOM 739 C C . ALA A 1 93 ? 5.729 -6.235 -19.292 1.00 81.69 93 ALA A C 1
ATOM 741 O O . ALA A 1 93 ? 6.402 -6.393 -20.312 1.00 81.69 93 ALA A O 1
ATOM 742 N N . CYS A 1 94 ? 5.307 -7.278 -18.568 1.00 80.00 94 CYS A N 1
ATOM 743 C CA . CYS A 1 94 ? 5.572 -8.672 -18.943 1.00 80.00 94 CYS A CA 1
ATOM 744 C C . CYS A 1 94 ? 4.890 -9.087 -20.256 1.00 80.00 94 CYS A C 1
ATOM 746 O O . CYS A 1 94 ? 5.439 -9.917 -20.983 1.00 80.00 94 CYS A O 1
ATOM 748 N N . ARG A 1 95 ? 3.718 -8.523 -20.573 1.00 85.50 95 ARG A N 1
ATOM 749 C CA . ARG A 1 95 ? 3.011 -8.751 -21.845 1.00 85.50 95 ARG A CA 1
ATOM 750 C C . ARG A 1 95 ? 3.568 -7.925 -23.009 1.00 85.50 95 ARG A C 1
ATOM 752 O O . ARG A 1 95 ? 3.190 -8.170 -24.151 1.00 85.50 95 ARG A O 1
ATOM 759 N N . GLY A 1 96 ? 4.471 -6.977 -22.747 1.00 74.75 96 GLY A N 1
ATOM 760 C CA . GLY A 1 96 ? 4.925 -6.004 -23.745 1.00 74.75 96 GLY A CA 1
ATOM 761 C C . GLY A 1 96 ? 3.886 -4.915 -24.040 1.00 74.75 96 GLY A C 1
ATOM 762 O O . GLY A 1 96 ? 4.045 -4.156 -24.992 1.00 74.75 96 GLY A O 1
ATOM 763 N N . GLU A 1 97 ? 2.847 -4.817 -23.213 1.00 70.50 97 GLU A N 1
ATOM 764 C CA . GLU A 1 97 ? 1.799 -3.799 -23.253 1.00 70.50 97 GLU A CA 1
ATOM 765 C C . GLU A 1 97 ? 2.254 -2.595 -22.419 1.00 70.50 97 GLU A C 1
ATOM 767 O O . GLU A 1 97 ? 1.605 -2.199 -21.460 1.00 70.50 97 GLU A O 1
ATOM 772 N N . ILE A 1 98 ? 3.422 -2.022 -22.722 1.00 58.06 98 ILE A N 1
ATOM 773 C CA . ILE A 1 98 ? 3.845 -0.796 -22.037 1.00 58.06 98 ILE A CA 1
ATOM 774 C C . ILE A 1 98 ? 2.889 0.309 -22.499 1.00 58.06 98 ILE A C 1
ATOM 776 O O . ILE A 1 98 ? 2.942 0.730 -23.655 1.00 58.06 98 ILE A O 1
ATOM 780 N N . GLY A 1 99 ? 1.974 0.708 -21.611 1.00 51.53 99 GLY A N 1
ATOM 781 C CA . GLY A 1 99 ? 0.986 1.753 -21.861 1.00 51.53 99 GLY A CA 1
ATOM 782 C C . GLY A 1 99 ? 1.634 3.015 -22.432 1.00 51.53 99 GLY A C 1
ATOM 783 O O . GLY A 1 99 ? 2.652 3.478 -21.916 1.00 51.53 99 GLY A O 1
ATOM 784 N N . GLN A 1 100 ? 1.043 3.507 -23.524 1.00 35.66 100 GLN A N 1
ATOM 785 C CA . GLN A 1 100 ? 1.341 4.806 -24.135 1.00 35.66 100 GLN A CA 1
ATOM 786 C C . GLN A 1 100 ? 1.086 5.961 -23.167 1.00 35.66 100 GLN A C 1
ATOM 788 O O . GLN A 1 100 ? 0.123 5.862 -22.371 1.00 35.66 100 GLN A O 1
#